Protein AF-T1BB22-F1 (afdb_monomer_lite)

Sequence (146 aa):
MRDAPGDEVRSLDVTSRDTEQAHLVVGVRGPERRSPDRFALSLLNHSLGGGISSRLFQKIREERGLAYSVVSDRVAYADTGALAVSVGTAPERIKEVLRLVLDEIEDLAAKGVTKEELELAKGHLRADTILSLEESGARMSRIGAS

Foldseek 3Di:
DDDDDDPDDDPDDDDDDPDQWDKDKDKDKDAAPPDPCVVVVLLVQCQDFADCNHPLNCPCPVPPNFFPDWGWDKAHHHGIIMIMIMTIGGPVCVVVSVVSSVVSVVCCVVPNADPVSSVVSVVVVVVVVVVLVVDPVSVVVVVVVD

pLDDT: mean 91.36, std 10.84, range [38.34, 98.25]

InterPro domains:
  IPR007863 Peptidase M16, C-terminal [PF05193] (13-122)
  IPR011249 Metalloenzyme, LuxS/M16 peptidase-like [SSF63411] (14-144)
  IPR050361 Mitochondrial Processing Peptidase/Ubiquinol-cytochrome c Reductase Complex [PTHR11851] (18-144)

Structure (mmCIF, N/CA/C/O backbone):
data_AF-T1BB22-F1
#
_entry.id   AF-T1BB22-F1
#
loop_
_atom_site.group_PDB
_atom_site.id
_atom_site.type_symbol
_atom_site.label_atom_id
_atom_site.label_alt_id
_atom_site.label_comp_id
_atom_site.label_asym_id
_atom_site.label_entity_id
_atom_site.label_seq_id
_atom_site.pdbx_PDB_ins_code
_atom_site.Cartn_x
_atom_site.Cartn_y
_atom_site.Cartn_z
_atom_site.occupancy
_atom_site.B_iso_or_equiv
_atom_site.auth_seq_id
_atom_site.auth_comp_id
_atom_site.auth_asym_id
_atom_site.auth_atom_id
_atom_site.pdbx_PDB_model_num
ATOM 1 N N . MET A 1 1 ? -11.335 7.464 -26.792 1.00 39.81 1 MET A N 1
ATOM 2 C CA . MET A 1 1 ? -12.322 7.240 -25.717 1.00 39.81 1 MET A CA 1
ATOM 3 C C . MET A 1 1 ? -11.786 6.081 -24.892 1.00 39.81 1 MET A C 1
ATOM 5 O O . MET A 1 1 ? -11.379 5.103 -25.500 1.00 39.81 1 MET A O 1
ATOM 9 N N . ARG A 1 2 ? -11.593 6.237 -23.577 1.00 38.34 2 ARG A N 1
ATOM 10 C CA . ARG A 1 2 ? -11.151 5.122 -22.723 1.00 38.34 2 ARG A CA 1
ATOM 11 C C . ARG A 1 2 ? -12.390 4.287 -22.421 1.00 38.34 2 ARG A C 1
ATOM 13 O O . ARG A 1 2 ? -13.335 4.838 -21.866 1.00 38.34 2 ARG A O 1
ATOM 20 N N . ASP A 1 3 ? -12.391 3.024 -22.824 1.00 46.31 3 ASP A N 1
ATOM 21 C CA . ASP A 1 3 ? -13.466 2.104 -22.463 1.00 46.31 3 ASP A CA 1
ATOM 22 C C . ASP A 1 3 ? -13.433 1.849 -20.957 1.00 46.31 3 ASP A C 1
ATOM 24 O O . ASP A 1 3 ? -12.359 1.702 -20.361 1.00 46.31 3 ASP A O 1
ATOM 28 N N . ALA A 1 4 ? -14.611 1.845 -20.333 1.00 52.06 4 ALA A N 1
ATOM 29 C CA . ALA A 1 4 ? -14.728 1.450 -18.939 1.00 52.06 4 ALA A CA 1
ATOM 30 C C . ALA A 1 4 ? -14.272 -0.015 -18.812 1.00 52.06 4 ALA A C 1
ATOM 32 O O . ALA A 1 4 ? -14.671 -0.841 -19.640 1.00 52.06 4 ALA A O 1
ATOM 33 N N . PRO A 1 5 ? -13.425 -0.356 -17.826 1.00 58.28 5 PRO A N 1
ATOM 34 C CA . PRO A 1 5 ? -13.041 -1.743 -17.609 1.00 58.28 5 PRO A CA 1
ATOM 35 C C . PRO A 1 5 ? -14.305 -2.569 -17.331 1.00 58.28 5 PRO A C 1
ATOM 37 O O . PRO A 1 5 ? -15.115 -2.189 -16.488 1.00 58.28 5 PRO A O 1
ATOM 40 N N . GLY A 1 6 ? -14.493 -3.662 -18.077 1.00 62.09 6 GLY A N 1
ATOM 41 C CA . GLY A 1 6 ? -15.602 -4.594 -17.858 1.00 62.09 6 GLY A CA 1
ATOM 42 C C . GLY A 1 6 ? -15.483 -5.338 -16.523 1.00 62.09 6 GLY A C 1
ATOM 43 O O . GLY A 1 6 ? -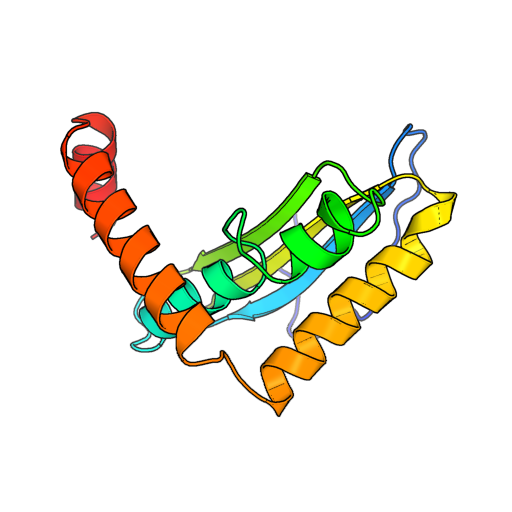14.502 -5.188 -15.793 1.00 62.09 6 GLY A O 1
ATOM 44 N N . ASP A 1 7 ? -16.464 -6.187 -16.212 1.00 62.25 7 ASP A N 1
ATOM 45 C CA . ASP A 1 7 ? -16.469 -6.975 -14.969 1.00 62.25 7 ASP A CA 1
ATOM 46 C C . ASP A 1 7 ? -15.295 -7.959 -14.853 1.00 62.25 7 ASP A C 1
ATOM 48 O O . ASP A 1 7 ? -14.977 -8.417 -13.752 1.00 62.25 7 ASP A O 1
ATOM 52 N N . GLU A 1 8 ? -14.637 -8.257 -15.971 1.00 67.31 8 GLU A N 1
ATOM 53 C CA . GLU A 1 8 ? -13.519 -9.181 -16.065 1.00 67.31 8 GLU A CA 1
ATOM 54 C C . GLU A 1 8 ? -12.230 -8.564 -15.500 1.00 67.31 8 GLU A C 1
ATOM 56 O O . GLU A 1 8 ? -11.702 -7.562 -15.991 1.00 67.31 8 GLU A O 1
ATOM 61 N N . VAL A 1 9 ? -11.700 -9.179 -14.443 1.00 67.94 9 VAL A N 1
ATOM 62 C CA . VAL A 1 9 ? -10.409 -8.797 -13.864 1.00 67.94 9 VAL A CA 1
ATOM 63 C C . VAL A 1 9 ? -9.304 -9.274 -14.804 1.00 67.94 9 VAL A C 1
ATOM 65 O O . VAL A 1 9 ? -9.050 -10.473 -14.915 1.00 67.94 9 VAL A O 1
ATOM 68 N N . ARG A 1 10 ? -8.620 -8.340 -15.476 1.00 68.00 10 ARG A N 1
ATOM 69 C CA . ARG A 1 10 ? -7.399 -8.667 -16.225 1.00 68.00 10 ARG A CA 1
ATOM 70 C C . ARG A 1 10 ? -6.300 -9.056 -15.244 1.00 68.00 10 ARG A C 1
ATOM 72 O O . ARG A 1 10 ? -5.935 -8.261 -14.384 1.00 68.00 10 ARG A O 1
ATOM 79 N N . SER A 1 11 ? -5.767 -10.265 -15.393 1.00 77.50 11 SER A N 1
ATOM 80 C CA . SER A 1 11 ? -4.731 -10.794 -14.502 1.00 77.50 11 SER A CA 1
ATOM 81 C C . SER A 1 11 ? -3.368 -10.121 -14.689 1.00 77.50 11 SER A C 1
ATOM 83 O O . SER A 1 11 ? -2.603 -10.045 -13.731 1.00 77.50 11 SER A O 1
ATOM 85 N N . LEU A 1 12 ? -3.054 -9.633 -15.898 1.00 87.81 12 LEU A N 1
ATOM 86 C CA . LEU A 1 12 ? -1.803 -8.939 -16.208 1.00 87.81 12 LEU A CA 1
ATOM 87 C C . LEU A 1 12 ? -1.911 -8.158 -17.528 1.00 87.81 12 LEU A C 1
ATOM 89 O O . LEU A 1 12 ? -2.370 -8.698 -18.532 1.00 87.81 12 LEU A O 1
ATOM 93 N N . ASP A 1 13 ? -1.426 -6.917 -17.538 1.00 91.31 13 ASP A N 1
ATOM 94 C CA . ASP A 1 13 ? -1.198 -6.114 -18.744 1.00 91.31 13 ASP A CA 1
ATOM 95 C C . ASP A 1 13 ? 0.245 -5.599 -18.720 1.00 91.31 13 ASP A C 1
ATOM 97 O O . ASP A 1 13 ? 0.707 -5.086 -17.699 1.00 91.31 13 ASP A O 1
ATOM 101 N N . VAL A 1 14 ? 0.980 -5.779 -19.820 1.00 91.94 14 VAL A N 1
ATOM 102 C CA . VAL A 1 14 ? 2.380 -5.351 -19.929 1.00 91.94 14 VAL A CA 1
ATOM 103 C C . VAL A 1 14 ? 2.535 -4.495 -21.171 1.00 91.94 14 VAL A C 1
ATOM 105 O O . VAL A 1 14 ? 2.353 -4.961 -22.293 1.00 91.94 14 VAL A O 1
ATOM 108 N N . THR A 1 15 ? 2.936 -3.245 -20.962 1.00 93.44 15 THR A N 1
ATOM 109 C CA . THR A 1 15 ? 3.285 -2.319 -22.038 1.00 93.44 15 THR A CA 1
ATOM 110 C C . THR A 1 15 ? 4.783 -2.045 -21.992 1.00 93.44 15 THR A C 1
ATOM 112 O O . THR A 1 15 ? 5.288 -1.525 -21.001 1.00 93.44 15 THR A O 1
ATOM 115 N N . SER A 1 16 ? 5.493 -2.369 -23.074 1.00 91.69 16 SER A N 1
ATOM 116 C CA . SER A 1 16 ? 6.914 -2.039 -23.214 1.00 91.69 16 SER A CA 1
ATOM 117 C C . SER A 1 16 ? 7.082 -0.602 -23.710 1.00 91.69 16 SER A C 1
ATOM 119 O O . SER A 1 16 ? 6.409 -0.174 -24.650 1.00 91.69 16 SER A O 1
ATOM 121 N N . ARG A 1 17 ? 7.965 0.147 -23.049 1.00 89.75 17 ARG A N 1
ATOM 122 C CA . ARG A 1 17 ? 8.415 1.489 -23.432 1.00 89.75 17 ARG A CA 1
ATOM 123 C C . ARG A 1 17 ? 9.909 1.589 -23.151 1.00 89.75 17 ARG A C 1
ATOM 125 O O . ARG A 1 17 ? 10.408 0.889 -22.275 1.00 89.75 17 ARG A O 1
ATOM 132 N N . ASP A 1 18 ? 10.590 2.451 -23.891 1.00 91.31 18 ASP A N 1
ATOM 133 C CA . ASP A 1 18 ? 12.006 2.742 -23.676 1.00 91.31 18 ASP A CA 1
ATOM 134 C C . ASP A 1 18 ? 12.149 3.713 -22.493 1.00 91.31 18 ASP A C 1
ATOM 136 O O . ASP A 1 18 ? 12.005 4.928 -22.645 1.00 91.31 18 ASP A O 1
ATOM 140 N N . THR A 1 19 ? 12.270 3.161 -21.283 1.00 91.06 19 THR A N 1
ATOM 141 C CA . THR A 1 19 ? 12.341 3.911 -20.021 1.00 91.06 19 THR A CA 1
ATOM 142 C C . THR A 1 19 ? 13.348 3.285 -19.061 1.00 91.06 19 THR A C 1
ATOM 144 O O . THR A 1 19 ? 13.428 2.066 -18.941 1.00 91.06 19 THR A O 1
ATOM 147 N N . GLU A 1 20 ? 14.043 4.127 -18.292 1.00 91.31 20 GLU A N 1
ATOM 148 C CA . GLU A 1 20 ? 15.042 3.715 -17.286 1.00 91.31 20 GLU A CA 1
ATOM 149 C C . GLU A 1 20 ? 14.453 2.915 -16.108 1.00 91.31 20 GLU A C 1
ATOM 151 O O . GLU A 1 20 ? 15.165 2.216 -15.391 1.00 91.31 20 GLU A O 1
ATOM 156 N N . GLN A 1 21 ? 13.142 3.029 -15.873 1.00 93.19 21 GLN A N 1
ATOM 157 C CA . GLN A 1 21 ? 12.437 2.303 -14.819 1.00 93.19 21 GLN A CA 1
ATOM 158 C C . GLN A 1 21 ? 11.283 1.490 -15.394 1.00 93.19 21 GLN A C 1
ATOM 160 O O . GLN A 1 21 ? 10.601 1.913 -16.329 1.00 93.19 21 GLN A O 1
ATOM 165 N N . ALA A 1 22 ? 11.026 0.343 -14.774 1.00 94.94 22 ALA A N 1
ATOM 166 C CA . ALA A 1 22 ? 9.774 -0.376 -14.909 1.00 94.94 22 ALA A CA 1
ATOM 167 C C . ALA A 1 22 ? 8.783 0.118 -13.845 1.00 94.94 22 ALA A C 1
ATOM 169 O O . ALA A 1 22 ? 9.118 0.234 -12.661 1.00 94.94 22 ALA A O 1
ATOM 170 N N . HIS A 1 23 ? 7.550 0.379 -14.277 1.00 95.88 23 HIS A N 1
ATOM 171 C CA . HIS A 1 23 ? 6.450 0.778 -13.406 1.00 95.88 23 HIS A CA 1
ATOM 172 C C . HIS A 1 23 ? 5.492 -0.394 -13.207 1.00 95.88 23 HIS A C 1
ATOM 174 O O . HIS A 1 23 ? 4.927 -0.913 -14.169 1.00 95.88 23 HIS A O 1
ATOM 180 N N . LEU A 1 24 ? 5.307 -0.793 -11.952 1.00 95.56 24 LEU A N 1
ATOM 181 C CA . LEU A 1 24 ? 4.361 -1.822 -11.544 1.00 95.56 24 LEU A CA 1
ATOM 182 C C . LEU A 1 24 ? 3.155 -1.174 -10.871 1.00 95.56 24 LEU A C 1
ATOM 184 O O . LEU A 1 24 ? 3.326 -0.340 -9.983 1.00 95.56 24 LEU A O 1
ATOM 188 N N . VAL A 1 25 ? 1.954 -1.621 -11.240 1.00 96.06 25 VAL A N 1
ATOM 189 C CA . VAL A 1 25 ? 0.719 -1.313 -10.517 1.00 96.06 25 VAL A CA 1
ATOM 190 C C . VAL A 1 25 ? -0.011 -2.615 -10.208 1.00 96.06 25 VAL A C 1
ATOM 192 O O . VAL A 1 25 ? -0.314 -3.383 -11.118 1.00 96.06 25 VAL A O 1
ATOM 195 N N . VAL A 1 26 ? -0.299 -2.855 -8.930 1.00 95.44 26 VAL A N 1
ATOM 196 C CA . VAL A 1 26 ? -1.108 -3.991 -8.461 1.00 95.44 26 VAL A CA 1
ATOM 197 C C . VAL A 1 26 ? -2.318 -3.427 -7.740 1.00 95.44 26 VAL A C 1
ATOM 199 O O . VAL A 1 26 ? -2.162 -2.712 -6.754 1.00 95.44 26 VAL A O 1
ATOM 202 N N . GLY A 1 27 ? -3.516 -3.714 -8.242 1.00 93.12 27 GLY A N 1
ATOM 203 C CA . GLY A 1 27 ? -4.750 -3.137 -7.723 1.00 93.12 27 GLY A CA 1
ATOM 204 C C . GLY A 1 27 ? -5.823 -4.175 -7.437 1.00 93.12 27 GLY A C 1
ATOM 205 O O . GLY A 1 27 ? -5.945 -5.169 -8.148 1.00 93.12 27 GLY A O 1
ATOM 206 N N . VAL A 1 28 ? -6.628 -3.908 -6.414 1.00 90.38 28 VAL A N 1
ATOM 207 C CA . VAL A 1 28 ? -7.819 -4.684 -6.058 1.00 90.38 28 VAL A CA 1
ATOM 208 C C . VAL A 1 28 ? -9.030 -3.763 -5.960 1.00 90.38 28 VAL A C 1
ATOM 210 O O . VAL A 1 28 ? -8.896 -2.562 -5.702 1.00 90.38 28 VAL A O 1
ATOM 213 N N . ARG A 1 29 ? -10.230 -4.320 -6.160 1.00 90.69 29 ARG A N 1
ATOM 214 C CA . ARG A 1 29 ? -11.480 -3.581 -5.941 1.00 90.69 29 ARG A CA 1
ATOM 215 C C . ARG A 1 29 ? -11.594 -3.205 -4.466 1.00 90.69 29 ARG A C 1
ATOM 217 O O . ARG A 1 29 ? -11.328 -4.017 -3.584 1.00 90.69 29 ARG A O 1
ATOM 224 N N . GLY A 1 30 ? -11.987 -1.966 -4.222 1.00 91.19 30 GLY A N 1
ATOM 225 C CA . GLY A 1 30 ? -12.209 -1.406 -2.899 1.00 91.19 30 GLY A CA 1
ATOM 226 C C . GLY A 1 30 ? -13.663 -0.970 -2.706 1.00 91.19 30 GLY A C 1
ATOM 227 O O . GLY A 1 30 ? -14.436 -0.929 -3.664 1.00 91.19 30 GLY A O 1
ATOM 228 N N . PRO A 1 31 ? -14.047 -0.632 -1.468 1.00 92.94 31 PRO A N 1
ATOM 229 C CA . PRO A 1 31 ? -15.366 -0.101 -1.162 1.00 92.94 31 PRO A CA 1
ATOM 230 C C . PRO A 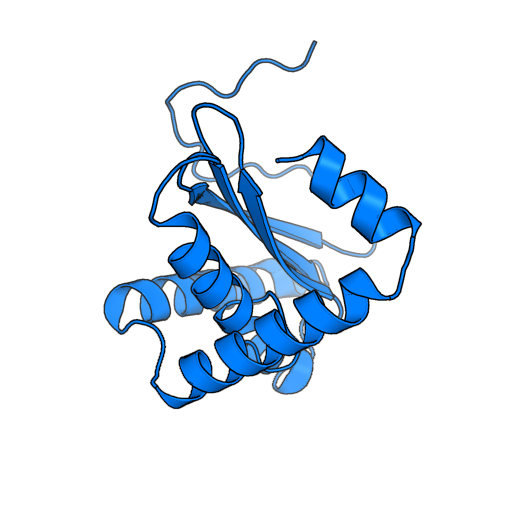1 31 ? -15.631 1.262 -1.819 1.00 92.94 31 PRO A C 1
ATOM 232 O O . PRO A 1 31 ? -14.723 2.070 -2.018 1.00 92.94 31 PRO A O 1
ATOM 235 N N . GLU A 1 32 ? -16.910 1.544 -2.073 1.00 93.06 32 GLU A N 1
ATOM 236 C CA . GLU A 1 32 ? -17.380 2.860 -2.514 1.00 93.06 32 GLU A CA 1
ATOM 237 C C . GLU A 1 32 ? -17.196 3.954 -1.449 1.00 93.06 32 GLU A C 1
ATOM 239 O O . GLU A 1 32 ? -17.048 3.697 -0.250 1.00 93.06 32 GLU A O 1
ATOM 244 N N . ARG A 1 33 ? -17.281 5.216 -1.880 1.00 92.25 33 ARG A N 1
ATOM 245 C CA . ARG A 1 33 ? -17.057 6.415 -1.056 1.00 92.25 33 ARG A CA 1
ATOM 246 C C . ARG A 1 33 ? -17.863 6.465 0.238 1.00 92.25 33 ARG A C 1
ATOM 248 O O . ARG A 1 33 ? -17.349 6.961 1.240 1.00 92.25 33 ARG A O 1
ATOM 255 N N . ARG A 1 34 ? -19.116 6.005 0.227 1.00 93.75 34 ARG A N 1
ATOM 256 C CA . ARG A 1 34 ? -20.009 6.061 1.398 1.00 93.75 34 ARG A CA 1
ATOM 257 C C . ARG A 1 34 ? -19.966 4.807 2.262 1.00 93.75 34 ARG A C 1
ATOM 259 O O . ARG A 1 34 ? -20.583 4.805 3.325 1.00 93.75 34 ARG A O 1
ATOM 266 N N . SER A 1 35 ? -19.205 3.790 1.861 1.00 95.25 35 SER A N 1
ATOM 267 C CA . SER A 1 35 ? -19.090 2.555 2.627 1.00 95.25 35 SER A CA 1
ATOM 268 C C . SER A 1 35 ? -18.642 2.831 4.072 1.00 95.25 35 SER A C 1
ATOM 270 O O . SER A 1 35 ? -17.762 3.680 4.297 1.00 95.25 35 SER A O 1
ATOM 272 N N . PRO A 1 36 ? -19.215 2.132 5.070 1.00 95.94 36 PRO A N 1
ATOM 273 C CA . PRO A 1 36 ? -18.727 2.189 6.447 1.00 95.94 36 PRO A CA 1
ATOM 274 C C . PRO A 1 36 ? -17.263 1.728 6.564 1.00 95.94 36 PRO A C 1
ATOM 276 O O . PRO A 1 36 ? -16.527 2.249 7.404 1.00 95.94 36 PRO A O 1
ATOM 279 N N . ASP A 1 37 ? -16.801 0.861 5.659 1.00 95.06 37 ASP A N 1
ATOM 280 C CA . ASP A 1 37 ? -15.458 0.271 5.689 1.00 95.06 37 ASP A CA 1
ATOM 281 C C . ASP A 1 37 ? -14.358 1.215 5.185 1.00 95.06 37 ASP A C 1
ATOM 283 O O . ASP A 1 37 ? -13.171 0.908 5.293 1.00 95.06 37 ASP A O 1
ATOM 287 N N . ARG A 1 38 ? -14.702 2.405 4.672 1.00 93.75 38 ARG A N 1
ATOM 288 C CA . ARG A 1 38 ? -13.724 3.372 4.133 1.00 93.75 38 ARG A CA 1
ATOM 289 C C . ARG A 1 38 ? -12.636 3.770 5.139 1.00 93.75 38 ARG A C 1
ATOM 291 O O . ARG A 1 38 ? -11.500 4.052 4.753 1.00 93.75 38 ARG A O 1
ATOM 298 N N . PHE A 1 39 ? -12.969 3.798 6.430 1.00 94.62 39 PHE A N 1
ATOM 299 C CA . PHE A 1 39 ? -12.008 4.108 7.490 1.00 94.62 39 PHE A CA 1
ATOM 300 C C . PHE A 1 39 ? -11.096 2.918 7.784 1.00 94.62 39 PHE A C 1
ATOM 302 O O . PHE A 1 39 ? -9.891 3.108 7.940 1.00 94.62 39 PHE A O 1
ATOM 309 N N . ALA A 1 40 ? -11.646 1.700 7.785 1.00 95.69 40 ALA A N 1
ATOM 310 C CA . ALA A 1 40 ? -10.856 0.480 7.902 1.00 95.69 40 ALA A CA 1
ATOM 311 C C . ALA A 1 40 ? -9.873 0.360 6.727 1.00 95.69 40 ALA A C 1
ATOM 313 O O . ALA A 1 40 ? -8.685 0.141 6.947 1.00 95.69 40 ALA A O 1
ATOM 314 N N . LEU A 1 41 ? -10.330 0.639 5.500 1.00 95.75 41 LEU A N 1
ATOM 315 C CA . LEU A 1 41 ? -9.469 0.696 4.319 1.00 95.75 41 LEU A CA 1
ATOM 316 C C . LEU A 1 41 ? -8.388 1.778 4.436 1.00 95.75 41 LEU A C 1
ATOM 318 O O . LEU A 1 41 ? -7.264 1.564 4.002 1.00 95.75 41 LEU A O 1
ATOM 322 N N . SER A 1 42 ? -8.702 2.939 5.018 1.00 95.62 42 SER A N 1
ATOM 323 C CA . SER A 1 42 ? -7.713 4.011 5.214 1.00 95.62 42 SER A CA 1
ATOM 324 C C . SER A 1 42 ? -6.580 3.579 6.146 1.00 95.62 42 SER A C 1
ATOM 326 O O . SER A 1 42 ? -5.417 3.856 5.862 1.00 95.62 42 SER A O 1
ATOM 328 N N . LEU A 1 43 ? -6.918 2.879 7.232 1.00 96.56 43 LEU A N 1
ATOM 329 C CA . LEU A 1 43 ? -5.942 2.327 8.171 1.00 96.56 43 LEU A CA 1
ATOM 330 C C . LEU A 1 43 ? -5.118 1.216 7.514 1.00 96.56 43 LEU A C 1
ATOM 332 O O . LEU A 1 43 ? -3.893 1.251 7.578 1.00 96.56 43 LEU A O 1
ATOM 336 N N . LEU A 1 44 ? -5.784 0.294 6.813 1.00 96.56 44 LEU A N 1
ATOM 337 C CA . LEU A 1 44 ? -5.136 -0.779 6.062 1.00 96.56 44 LEU A CA 1
ATOM 338 C C . LEU A 1 44 ? -4.161 -0.227 5.015 1.00 96.56 44 LEU A C 1
ATOM 340 O O . LEU A 1 44 ? -3.028 -0.693 4.932 1.00 96.56 44 LEU A O 1
ATOM 344 N N . ASN A 1 45 ? -4.568 0.794 4.253 1.00 97.38 45 ASN A N 1
ATOM 345 C CA . ASN A 1 45 ? -3.716 1.442 3.258 1.00 97.38 45 ASN A CA 1
ATOM 346 C C . ASN A 1 45 ? -2.447 2.016 3.894 1.00 97.38 45 ASN A C 1
ATOM 348 O O . ASN A 1 45 ? -1.356 1.811 3.369 1.00 97.38 45 ASN A O 1
ATOM 352 N N . HIS A 1 46 ? -2.574 2.706 5.030 1.00 97.38 46 HIS A N 1
ATOM 353 C CA . HIS A 1 46 ? -1.414 3.261 5.721 1.00 97.38 46 HIS A CA 1
ATOM 354 C C . HIS A 1 46 ? -0.438 2.165 6.169 1.00 97.38 46 HIS A C 1
ATOM 356 O O . HIS A 1 46 ? 0.766 2.314 5.977 1.00 97.38 46 HIS A O 1
ATOM 362 N N . SER A 1 47 ? -0.943 1.053 6.708 1.00 97.75 47 SER A N 1
ATOM 363 C CA . SER A 1 47 ? -0.110 -0.084 7.117 1.00 97.75 47 SER A CA 1
ATOM 364 C C . SER A 1 47 ? 0.545 -0.805 5.929 1.00 97.75 47 SER A C 1
ATOM 366 O O . SER A 1 47 ? 1.682 -1.257 6.052 1.00 97.75 47 SER A O 1
ATOM 368 N N . LEU A 1 48 ? -0.128 -0.885 4.775 1.00 97.81 48 LEU A N 1
ATOM 369 C CA . LEU A 1 48 ? 0.384 -1.553 3.574 1.00 97.81 48 LEU A CA 1
ATOM 370 C C . LEU A 1 48 ? 1.497 -0.751 2.882 1.00 97.81 48 LEU A C 1
ATOM 372 O O . LEU A 1 48 ? 2.616 -1.243 2.757 1.00 97.81 48 LEU A O 1
ATOM 376 N N . GLY A 1 49 ? 1.196 0.472 2.440 1.00 97.12 49 GLY A N 1
ATOM 377 C CA . GLY A 1 49 ? 2.094 1.282 1.606 1.00 97.12 49 GLY A CA 1
ATOM 378 C C . GLY A 1 49 ? 1.874 2.796 1.693 1.00 97.12 49 GLY A C 1
ATOM 379 O O . GLY A 1 49 ? 2.557 3.550 1.005 1.00 97.12 49 GLY A O 1
ATOM 380 N N . GLY A 1 50 ? 0.925 3.263 2.507 1.00 93.69 50 GLY A N 1
ATOM 381 C CA . GLY A 1 50 ? 0.537 4.674 2.609 1.00 93.69 50 GLY A CA 1
ATOM 382 C C . GLY A 1 50 ? 1.370 5.506 3.590 1.00 93.69 50 GLY A C 1
ATOM 383 O O . GLY A 1 50 ? 0.982 6.623 3.916 1.00 93.69 50 GLY A O 1
ATOM 384 N N . GLY A 1 51 ? 2.475 4.971 4.113 1.00 90.06 51 GLY A N 1
ATOM 385 C CA . GLY A 1 51 ? 3.331 5.658 5.080 1.00 90.06 51 GLY A CA 1
ATOM 386 C C . GLY A 1 51 ? 4.756 5.112 5.103 1.00 90.06 51 GLY A C 1
ATOM 387 O O . GLY A 1 51 ? 5.023 4.009 4.635 1.00 90.06 51 GLY A O 1
ATOM 388 N N . ILE A 1 52 ? 5.691 5.864 5.679 1.00 92.75 52 ILE A N 1
ATOM 389 C CA . ILE A 1 52 ? 7.105 5.451 5.763 1.00 92.75 52 ILE A CA 1
ATOM 390 C C . ILE A 1 52 ? 7.326 4.239 6.683 1.00 92.75 52 ILE A C 1
ATOM 392 O O . ILE A 1 52 ? 8.252 3.463 6.483 1.00 92.75 52 ILE A O 1
ATOM 396 N N . SER A 1 53 ? 6.452 4.040 7.670 1.00 93.69 53 SER A N 1
ATOM 397 C CA . SER A 1 53 ? 6.453 2.869 8.556 1.00 93.69 53 SER A CA 1
ATOM 398 C C . SER A 1 53 ? 5.662 1.686 7.988 1.00 93.69 53 SER A C 1
ATOM 400 O O . SER A 1 53 ? 5.449 0.706 8.694 1.00 93.69 53 SER A O 1
ATOM 402 N N . SER A 1 54 ? 5.165 1.789 6.753 1.00 97.38 54 SER A N 1
ATOM 403 C CA . SER A 1 54 ? 4.357 0.742 6.125 1.00 97.38 54 SER A CA 1
ATOM 404 C C . SER A 1 54 ? 5.194 -0.468 5.715 1.00 97.38 54 SER A C 1
ATOM 406 O O . SER A 1 54 ? 6.396 -0.351 5.455 1.00 97.38 54 SER A O 1
ATOM 408 N N . ARG A 1 55 ? 4.548 -1.633 5.604 1.00 97.75 55 ARG A N 1
ATOM 409 C CA . ARG A 1 55 ? 5.207 -2.903 5.263 1.00 97.75 55 ARG A CA 1
ATOM 410 C C . ARG A 1 55 ? 5.982 -2.823 3.953 1.00 97.75 55 ARG A C 1
ATOM 412 O O . ARG A 1 55 ? 7.146 -3.213 3.912 1.00 97.75 55 ARG A O 1
ATOM 419 N N . LEU A 1 56 ? 5.365 -2.292 2.896 1.00 98.25 56 LEU A N 1
ATOM 420 C CA . LEU A 1 56 ? 5.997 -2.202 1.580 1.00 98.25 56 LEU A CA 1
ATOM 421 C C . LEU A 1 56 ? 7.161 -1.212 1.573 1.00 98.25 56 LEU A C 1
ATOM 423 O O . LEU A 1 56 ? 8.198 -1.504 0.980 1.00 98.25 56 LEU A O 1
ATOM 427 N N . PHE A 1 57 ? 7.024 -0.072 2.256 1.00 97.81 57 PHE A N 1
ATOM 428 C CA . PHE A 1 57 ? 8.123 0.883 2.376 1.00 97.81 57 PHE A CA 1
ATOM 429 C C . PHE A 1 57 ? 9.322 0.242 3.080 1.00 97.81 57 PHE A C 1
ATOM 431 O O . PHE A 1 57 ? 10.433 0.279 2.555 1.00 97.81 57 PHE A O 1
ATOM 438 N N . GLN A 1 58 ? 9.098 -0.408 4.223 1.00 97.50 58 GLN A N 1
ATOM 439 C CA . GLN A 1 58 ? 10.164 -1.071 4.971 1.00 97.50 58 GLN A CA 1
ATOM 440 C C . GLN A 1 58 ? 10.804 -2.200 4.148 1.00 97.50 58 GLN A C 1
ATOM 442 O O . GLN A 1 58 ? 12.006 -2.189 3.906 1.00 97.50 58 GLN A O 1
ATOM 447 N N . LYS A 1 59 ? 10.010 -3.127 3.606 1.00 97.50 59 LYS A N 1
ATOM 448 C CA . LYS A 1 59 ? 10.539 -4.319 2.926 1.00 97.50 59 LYS A CA 1
ATOM 449 C C . LYS A 1 59 ? 11.194 -4.041 1.577 1.00 97.50 59 LYS A C 1
ATOM 451 O O . LYS A 1 59 ? 12.182 -4.695 1.239 1.00 97.50 59 LYS A O 1
ATOM 456 N N . ILE A 1 60 ? 10.638 -3.140 0.769 1.00 97.62 60 ILE A N 1
ATOM 457 C CA . ILE A 1 60 ? 11.115 -2.913 -0.605 1.00 97.62 60 ILE A CA 1
ATOM 458 C C . ILE A 1 60 ? 12.143 -1.784 -0.641 1.00 97.62 60 ILE A C 1
ATOM 460 O O . ILE A 1 60 ? 13.174 -1.927 -1.303 1.00 97.62 60 ILE A O 1
ATOM 464 N N . ARG A 1 61 ? 11.878 -0.673 0.055 1.00 96.88 61 ARG A N 1
ATOM 465 C CA . ARG A 1 61 ? 12.747 0.506 0.025 1.00 96.88 61 ARG A CA 1
ATOM 466 C C . ARG A 1 61 ? 13.815 0.464 1.114 1.00 96.88 61 ARG A C 1
ATOM 468 O O . ARG A 1 61 ? 14.985 0.572 0.770 1.00 96.88 61 ARG A O 1
ATOM 475 N N . GLU A 1 62 ? 13.435 0.305 2.379 1.00 96.75 62 GLU A N 1
ATOM 476 C CA . GLU A 1 62 ? 14.369 0.445 3.510 1.00 96.75 62 GLU A CA 1
ATOM 477 C C . GLU A 1 62 ? 15.332 -0.750 3.629 1.00 96.75 62 GLU A C 1
ATOM 479 O O . GLU A 1 62 ? 16.546 -0.581 3.637 1.00 96.75 62 GLU A O 1
ATOM 484 N N . GLU A 1 63 ? 14.804 -1.974 3.658 1.00 97.19 63 GLU A N 1
ATOM 485 C CA . GLU A 1 63 ? 15.586 -3.195 3.890 1.00 97.19 63 GLU A CA 1
ATOM 486 C C . GLU A 1 63 ? 16.385 -3.648 2.662 1.00 97.19 63 GLU A C 1
ATOM 488 O O . GLU A 1 63 ? 17.475 -4.204 2.797 1.00 97.19 63 GLU A O 1
ATOM 493 N N . ARG A 1 64 ? 15.821 -3.477 1.458 1.00 97.00 64 ARG A N 1
ATOM 494 C CA . ARG A 1 64 ? 16.358 -4.081 0.223 1.00 97.00 64 ARG A CA 1
ATOM 495 C C . ARG A 1 64 ? 16.813 -3.076 -0.832 1.00 97.00 64 ARG A C 1
ATOM 497 O O . ARG A 1 64 ? 17.496 -3.476 -1.771 1.00 97.00 64 ARG A O 1
ATOM 504 N N . GLY A 1 65 ? 16.423 -1.804 -0.728 1.00 96.44 65 GLY A N 1
ATOM 505 C CA . GLY A 1 65 ? 16.785 -0.778 -1.711 1.00 96.44 65 GLY A CA 1
ATOM 506 C C . GLY A 1 65 ? 16.333 -1.081 -3.148 1.00 96.44 65 GLY A C 1
ATOM 507 O O . GLY A 1 65 ? 16.965 -0.621 -4.095 1.00 96.44 65 GLY A O 1
ATOM 508 N N . LEU A 1 66 ? 15.266 -1.868 -3.335 1.00 96.00 66 LEU A N 1
ATOM 509 C CA . LEU A 1 66 ? 14.818 -2.327 -4.659 1.00 96.00 66 LEU A CA 1
ATOM 510 C C . LEU A 1 66 ? 14.029 -1.262 -5.425 1.00 96.00 66 LEU A C 1
ATOM 512 O O . LEU A 1 66 ? 13.980 -1.286 -6.655 1.00 96.00 66 LEU A O 1
ATOM 516 N N . ALA A 1 67 ? 13.386 -0.341 -4.716 1.00 95.19 67 ALA A N 1
ATOM 517 C CA . ALA A 1 67 ? 12.643 0.760 -5.310 1.00 95.19 67 ALA A CA 1
ATOM 518 C C . ALA A 1 67 ? 12.746 1.997 -4.422 1.00 95.19 67 ALA A C 1
ATOM 520 O O . ALA A 1 67 ? 12.586 1.914 -3.206 1.00 95.19 67 ALA A O 1
ATOM 521 N N . TYR A 1 68 ? 12.958 3.158 -5.039 1.00 88.69 68 TYR A N 1
ATOM 522 C CA . TYR A 1 68 ? 12.877 4.431 -4.324 1.00 88.69 68 TYR A CA 1
ATOM 523 C C . TYR A 1 68 ? 11.421 4.842 -4.070 1.00 88.69 68 TYR A C 1
ATOM 525 O O . TYR A 1 68 ? 11.084 5.361 -3.007 1.00 88.69 68 TYR A O 1
ATOM 533 N N . SER A 1 69 ? 10.552 4.597 -5.054 1.00 90.31 69 SER A N 1
ATOM 534 C CA . SER A 1 69 ? 9.127 4.904 -4.981 1.00 90.31 69 SER A CA 1
ATOM 535 C C . SER A 1 69 ? 8.334 3.608 -4.891 1.00 90.31 69 SER A C 1
ATOM 537 O O . SER A 1 69 ? 8.269 2.846 -5.854 1.00 90.31 69 SER A O 1
ATOM 539 N N . VAL A 1 70 ? 7.754 3.371 -3.717 1.00 97.06 70 VAL A N 1
ATOM 540 C CA . VAL A 1 70 ? 6.761 2.333 -3.443 1.00 97.06 70 VAL A CA 1
ATOM 541 C C . VAL A 1 70 ? 5.696 2.958 -2.556 1.00 97.06 70 VAL A C 1
ATOM 543 O O . VAL A 1 70 ? 6.003 3.460 -1.475 1.00 97.06 70 VAL A O 1
ATOM 546 N N . VAL A 1 71 ? 4.461 2.982 -3.041 1.00 97.44 71 VAL A N 1
ATOM 547 C CA . VAL A 1 71 ? 3.322 3.573 -2.332 1.00 97.44 71 VAL A CA 1
ATOM 548 C C . VAL A 1 71 ? 2.071 2.749 -2.575 1.00 97.44 71 VAL A C 1
ATOM 550 O O . VAL A 1 71 ? 1.950 2.091 -3.609 1.00 97.44 71 VAL A O 1
ATOM 553 N N . SER A 1 72 ? 1.121 2.816 -1.649 1.00 97.94 72 SER A N 1
ATOM 554 C CA . SER A 1 72 ? -0.250 2.384 -1.899 1.00 97.94 72 SER A CA 1
ATOM 555 C C . SER A 1 72 ? -1.221 3.529 -1.674 1.00 97.94 72 SER A C 1
ATOM 557 O O . SER A 1 72 ? -1.041 4.343 -0.764 1.00 97.94 72 SER A O 1
ATOM 559 N N . ASP A 1 73 ? -2.263 3.575 -2.495 1.00 96.69 73 ASP A N 1
ATOM 560 C CA . ASP A 1 73 ? -3.337 4.541 -2.326 1.00 96.69 73 ASP A CA 1
ATOM 561 C C . ASP A 1 73 ? -4.702 3.937 -2.652 1.00 96.69 73 ASP A C 1
ATOM 563 O O . ASP A 1 73 ? -4.831 2.923 -3.346 1.00 96.69 73 ASP A O 1
ATOM 567 N N . ARG A 1 74 ? -5.737 4.582 -2.122 1.00 94.81 74 ARG A N 1
ATOM 568 C CA . ARG A 1 74 ? -7.136 4.222 -2.291 1.00 94.81 74 ARG A CA 1
ATOM 569 C C . ARG A 1 74 ? -7.848 5.252 -3.154 1.00 94.81 74 ARG A C 1
ATOM 571 O O . ARG A 1 74 ? -7.756 6.455 -2.932 1.00 94.81 74 ARG A O 1
ATOM 578 N N . VAL A 1 75 ? -8.672 4.773 -4.069 1.00 93.50 75 VAL A N 1
ATOM 579 C CA . VAL A 1 75 ? -9.592 5.607 -4.840 1.00 93.50 75 VAL A CA 1
ATOM 580 C C . VAL A 1 75 ? -11.015 5.225 -4.469 1.00 93.50 75 VAL A C 1
ATOM 582 O O . VAL A 1 75 ? -11.339 4.044 -4.382 1.00 93.50 75 VAL A O 1
ATOM 585 N N . ALA A 1 76 ? -11.865 6.222 -4.233 1.00 92.38 76 ALA A N 1
ATOM 586 C CA . ALA A 1 76 ? -13.254 6.013 -3.845 1.00 92.38 76 ALA A CA 1
ATOM 587 C C . ALA A 1 76 ? -14.206 6.764 -4.787 1.00 92.38 76 ALA A C 1
ATOM 589 O O . ALA A 1 76 ? -14.301 8.000 -4.767 1.00 92.38 76 ALA A O 1
ATOM 590 N N . TYR A 1 77 ? -14.929 6.002 -5.597 1.00 92.44 77 TYR A N 1
ATOM 591 C CA . TYR A 1 77 ? -15.996 6.472 -6.475 1.00 92.44 77 TYR A CA 1
ATOM 592 C C . TYR A 1 77 ? -17.359 6.356 -5.781 1.00 92.44 77 TYR A C 1
ATOM 594 O O . TYR A 1 77 ? -17.456 5.930 -4.629 1.00 92.44 77 TYR A O 1
ATOM 602 N N . ALA A 1 78 ? -18.416 6.833 -6.439 1.00 90.44 78 ALA A N 1
ATOM 603 C CA . ALA A 1 78 ? -19.759 6.864 -5.857 1.00 90.44 78 ALA A CA 1
ATOM 604 C C . ALA A 1 78 ? -20.393 5.470 -5.707 1.00 90.44 78 ALA A C 1
ATOM 606 O O . ALA A 1 78 ? -21.267 5.317 -4.862 1.00 90.44 78 ALA A O 1
ATOM 607 N N . ASP A 1 79 ? -19.940 4.519 -6.520 1.00 88.69 79 ASP A N 1
ATOM 608 C CA . ASP A 1 79 ? -20.474 3.171 -6.743 1.00 88.69 79 ASP A CA 1
ATOM 609 C C . ASP A 1 79 ? -19.411 2.064 -6.594 1.00 88.69 79 ASP A C 1
ATOM 611 O O . ASP A 1 79 ? -19.729 0.879 -6.536 1.00 88.69 79 ASP A O 1
ATOM 615 N N . THR A 1 80 ? -18.127 2.428 -6.545 1.00 91.25 80 THR A N 1
ATOM 616 C CA . THR A 1 80 ? -17.013 1.485 -6.405 1.00 91.25 80 THR A CA 1
ATOM 617 C C . THR A 1 80 ? -15.770 2.161 -5.825 1.00 91.25 80 THR A C 1
ATOM 619 O O . THR A 1 80 ? -15.766 3.355 -5.522 1.00 91.25 80 THR A O 1
ATOM 622 N N . GLY A 1 81 ? -14.685 1.415 -5.675 1.00 92.81 81 GLY A N 1
ATOM 623 C CA . GLY A 1 81 ? -13.388 1.932 -5.278 1.00 92.81 81 GLY A CA 1
ATOM 624 C C . GLY A 1 81 ? -12.259 1.001 -5.693 1.00 92.81 81 GLY A C 1
ATOM 625 O O . GLY A 1 81 ? -12.474 -0.068 -6.266 1.00 92.81 81 GLY A O 1
ATOM 626 N N . ALA A 1 82 ? -11.036 1.404 -5.384 1.00 94.06 82 ALA A N 1
ATOM 627 C CA . ALA A 1 82 ? -9.843 0.605 -5.604 1.00 94.06 82 ALA A CA 1
ATOM 628 C C . ALA A 1 82 ? -8.815 0.859 -4.502 1.00 94.06 82 ALA A C 1
ATOM 630 O O . ALA A 1 82 ? -8.758 1.950 -3.937 1.00 94.06 82 ALA A O 1
ATOM 631 N N . LEU A 1 83 ? -7.984 -0.142 -4.237 1.00 95.50 83 LEU A N 1
ATOM 632 C CA . LEU A 1 83 ? -6.711 -0.007 -3.536 1.00 95.50 83 LEU A CA 1
ATOM 633 C C . LEU A 1 83 ? -5.628 -0.427 -4.522 1.00 95.50 83 LEU A C 1
ATOM 635 O O . LEU A 1 83 ? -5.737 -1.506 -5.101 1.00 95.50 83 LEU A O 1
ATOM 639 N N . ALA A 1 84 ? -4.611 0.404 -4.728 1.00 96.56 84 ALA A N 1
ATOM 640 C CA . ALA A 1 84 ? -3.541 0.110 -5.669 1.00 96.56 84 ALA A CA 1
ATOM 641 C C . ALA A 1 84 ? -2.168 0.405 -5.072 1.00 96.56 84 ALA A C 1
ATOM 643 O O . ALA A 1 84 ? -1.939 1.474 -4.513 1.00 96.56 84 ALA A O 1
ATOM 644 N N . VAL A 1 85 ? -1.249 -0.541 -5.240 1.00 98.12 85 VAL A N 1
ATOM 645 C CA . VAL A 1 85 ? 0.183 -0.380 -4.995 1.00 98.12 85 VAL A CA 1
ATOM 646 C C . VAL A 1 85 ? 0.837 0.061 -6.295 1.00 98.12 85 VAL A C 1
ATOM 648 O O . VAL A 1 85 ? 0.607 -0.553 -7.334 1.00 98.12 85 VAL A O 1
ATOM 651 N N . SER A 1 86 ? 1.660 1.103 -6.236 1.00 97.56 86 SER A N 1
ATOM 652 C CA . SER A 1 86 ? 2.467 1.588 -7.356 1.00 97.56 86 SER A CA 1
ATOM 653 C C . SER A 1 86 ? 3.945 1.571 -6.983 1.00 97.56 86 SER A C 1
ATOM 655 O O . SER A 1 86 ? 4.324 2.071 -5.922 1.00 97.56 86 SER A O 1
ATOM 657 N N . VAL A 1 87 ? 4.779 1.003 -7.856 1.00 97.94 87 VAL A N 1
ATOM 658 C CA . VAL A 1 87 ? 6.227 0.881 -7.637 1.00 97.94 87 VAL A CA 1
ATOM 659 C C . VAL A 1 87 ? 7.004 1.276 -8.888 1.00 97.94 87 VAL A C 1
ATOM 661 O O . VAL A 1 87 ? 6.664 0.847 -9.989 1.00 97.94 87 VAL A O 1
ATOM 664 N N . GLY A 1 88 ? 8.064 2.066 -8.714 1.00 96.81 88 GLY A N 1
ATOM 665 C CA . GLY A 1 88 ? 9.075 2.330 -9.742 1.00 96.81 88 GLY A CA 1
ATOM 666 C C . GLY A 1 88 ? 10.395 1.653 -9.381 1.00 96.81 88 GLY A C 1
ATOM 667 O O . GLY A 1 88 ? 11.000 1.985 -8.360 1.00 96.81 88 GLY A O 1
ATOM 668 N N . THR A 1 89 ? 10.843 0.703 -10.202 1.00 97.12 89 THR A N 1
ATOM 669 C CA . THR A 1 89 ? 12.051 -0.106 -9.953 1.00 97.12 89 THR A CA 1
ATOM 670 C C . THR A 1 89 ? 12.859 -0.321 -11.235 1.00 97.12 89 THR A C 1
ATOM 672 O O . THR A 1 89 ? 12.390 -0.015 -12.330 1.00 97.12 89 THR A O 1
ATOM 675 N N . ALA A 1 90 ? 14.083 -0.835 -11.107 1.00 95.50 90 ALA A N 1
ATOM 676 C CA . ALA A 1 90 ? 14.890 -1.234 -12.255 1.00 95.50 90 ALA A CA 1
ATOM 677 C C . ALA A 1 90 ? 14.211 -2.404 -13.004 1.00 95.50 90 ALA A C 1
ATOM 679 O O . ALA A 1 90 ?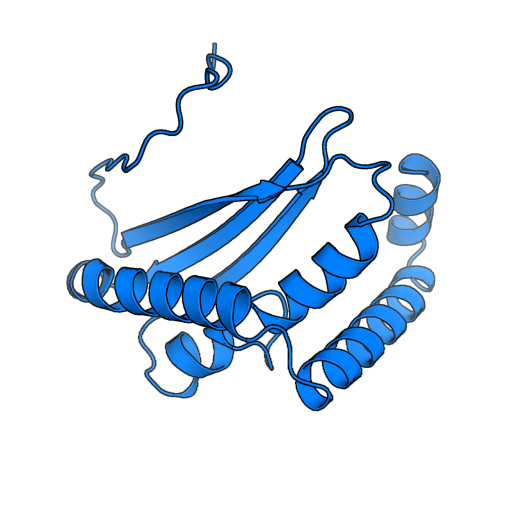 13.683 -3.312 -12.345 1.00 95.50 90 ALA A O 1
ATOM 680 N N . PRO A 1 91 ? 14.214 -2.427 -14.350 1.00 93.81 91 PRO A N 1
ATOM 681 C CA . PRO A 1 91 ? 13.550 -3.473 -15.132 1.00 93.81 91 PRO A CA 1
ATOM 682 C C . PRO A 1 91 ? 13.934 -4.903 -14.730 1.00 93.81 91 PRO A C 1
ATOM 684 O O . PRO A 1 91 ? 13.081 -5.790 -14.678 1.00 93.81 91 PRO A O 1
ATOM 687 N N . GLU A 1 92 ? 15.190 -5.132 -14.351 1.00 94.56 92 GLU A N 1
ATOM 688 C CA . GLU A 1 92 ? 15.715 -6.447 -13.968 1.00 94.56 92 GLU A CA 1
ATOM 689 C C . GLU A 1 92 ? 15.149 -6.935 -12.625 1.00 94.56 92 GLU A C 1
ATOM 691 O O . GLU A 1 92 ? 15.151 -8.134 -12.342 1.00 94.56 92 GLU A O 1
ATOM 696 N N . ARG A 1 93 ? 14.643 -6.016 -11.791 1.00 95.75 93 ARG A N 1
ATOM 697 C CA . ARG A 1 93 ? 14.115 -6.281 -10.442 1.00 95.75 93 ARG A CA 1
ATOM 698 C C . ARG A 1 93 ? 12.598 -6.425 -10.396 1.00 95.75 93 ARG A C 1
ATOM 700 O O . ARG A 1 93 ? 12.060 -6.830 -9.367 1.00 95.75 93 ARG A O 1
ATOM 707 N N . ILE A 1 94 ? 11.895 -6.161 -11.499 1.00 94.81 94 ILE A N 1
ATOM 708 C CA . ILE A 1 94 ? 10.427 -6.085 -11.523 1.00 94.81 94 ILE A CA 1
ATOM 709 C C . ILE A 1 94 ? 9.738 -7.354 -11.004 1.00 94.81 94 ILE A C 1
ATOM 711 O O . ILE A 1 94 ? 8.754 -7.272 -10.275 1.00 94.81 94 ILE A O 1
ATOM 715 N N . LYS A 1 95 ? 10.277 -8.537 -11.325 1.00 95.31 95 LYS A N 1
ATOM 716 C CA . LYS A 1 95 ? 9.717 -9.826 -10.887 1.00 95.31 95 LYS A CA 1
ATOM 717 C C . LYS A 1 95 ? 9.880 -10.043 -9.384 1.00 95.31 95 LYS A C 1
ATOM 719 O O . LYS A 1 95 ? 8.974 -10.558 -8.738 1.00 95.31 95 LYS A O 1
ATOM 724 N N . GLU A 1 96 ? 11.029 -9.649 -8.839 1.00 97.44 96 GLU A N 1
ATOM 725 C CA . GLU A 1 96 ? 11.313 -9.729 -7.404 1.00 97.44 96 GLU A CA 1
ATOM 726 C C . GLU A 1 96 ? 10.383 -8.793 -6.625 1.00 97.44 96 GLU A C 1
ATOM 728 O O . GLU A 1 96 ? 9.745 -9.218 -5.665 1.00 97.44 96 GLU A O 1
ATOM 733 N N . VAL A 1 97 ? 10.250 -7.549 -7.095 1.00 97.88 97 VAL A N 1
ATOM 734 C CA . VAL A 1 97 ? 9.362 -6.540 -6.508 1.00 97.88 97 VAL A CA 1
ATOM 735 C C . VAL A 1 97 ? 7.899 -6.972 -6.579 1.00 97.88 97 VAL A C 1
ATOM 737 O O . VAL A 1 97 ? 7.204 -6.884 -5.573 1.00 97.88 97 VAL A O 1
ATOM 740 N N . LEU A 1 98 ? 7.436 -7.483 -7.725 1.00 96.88 98 LEU A N 1
ATOM 741 C CA . LEU A 1 98 ? 6.071 -7.993 -7.870 1.00 96.88 98 LEU A CA 1
ATOM 742 C C . LEU A 1 98 ? 5.770 -9.084 -6.843 1.00 96.88 98 LEU A C 1
ATOM 744 O O . LEU A 1 98 ? 4.738 -9.023 -6.182 1.00 96.88 98 LEU A O 1
ATOM 748 N N . ARG A 1 99 ? 6.681 -10.049 -6.674 1.00 97.50 99 ARG A N 1
ATOM 749 C CA . ARG A 1 99 ? 6.508 -11.109 -5.678 1.00 97.50 99 ARG A CA 1
ATOM 750 C C . ARG A 1 99 ? 6.399 -10.536 -4.266 1.00 97.50 99 ARG A C 1
ATOM 752 O O . ARG A 1 99 ? 5.464 -10.881 -3.568 1.00 97.50 99 ARG A O 1
ATOM 759 N N . LEU A 1 100 ? 7.288 -9.619 -3.879 1.00 97.94 100 LEU A N 1
ATOM 760 C CA . LEU A 1 100 ? 7.233 -8.991 -2.551 1.00 97.94 100 LEU A CA 1
ATOM 761 C C . LEU A 1 100 ? 5.921 -8.232 -2.318 1.00 97.94 100 LEU A C 1
ATOM 763 O O . LEU A 1 100 ? 5.368 -8.287 -1.226 1.00 97.94 100 LEU A O 1
ATOM 767 N N . VAL A 1 101 ? 5.414 -7.532 -3.337 1.00 97.75 101 VAL A N 1
ATOM 768 C CA . VAL A 1 101 ? 4.125 -6.834 -3.245 1.00 97.75 101 VAL A CA 1
ATOM 769 C C . VAL A 1 101 ? 2.984 -7.826 -3.021 1.00 97.75 101 VAL A C 1
ATOM 771 O O . VAL A 1 101 ? 2.151 -7.597 -2.148 1.00 97.75 101 VAL A O 1
ATOM 774 N N . LEU A 1 102 ? 2.945 -8.918 -3.789 1.00 96.62 102 LEU A N 1
ATOM 775 C CA . LEU A 1 102 ? 1.914 -9.947 -3.648 1.00 96.62 102 LEU A CA 1
ATOM 776 C C . LEU A 1 102 ? 2.004 -10.657 -2.293 1.00 96.62 102 LEU A C 1
ATOM 778 O O . LEU A 1 102 ? 0.986 -10.759 -1.616 1.00 96.62 102 LEU A O 1
ATOM 782 N N . ASP A 1 103 ? 3.208 -11.039 -1.861 1.00 97.31 103 ASP A N 1
ATOM 783 C CA . ASP A 1 103 ? 3.448 -11.692 -0.570 1.00 97.31 103 ASP A CA 1
ATOM 784 C C . ASP A 1 103 ? 2.932 -10.828 0.598 1.00 97.31 103 ASP A C 1
ATOM 786 O O . ASP A 1 103 ? 2.274 -11.340 1.504 1.00 97.31 103 ASP A O 1
ATOM 790 N N . GLU A 1 104 ? 3.165 -9.507 0.577 1.00 96.75 104 GLU A N 1
ATOM 791 C CA . GLU A 1 104 ? 2.643 -8.609 1.618 1.00 96.75 104 GLU A CA 1
ATOM 792 C C . GLU A 1 104 ? 1.128 -8.456 1.583 1.00 96.75 104 GLU A C 1
ATOM 794 O O . GLU A 1 104 ? 0.503 -8.377 2.641 1.00 96.75 104 GLU A O 1
ATOM 799 N N . ILE A 1 105 ? 0.529 -8.391 0.393 1.00 95.44 105 ILE A N 1
ATOM 800 C CA . ILE A 1 105 ? -0.928 -8.310 0.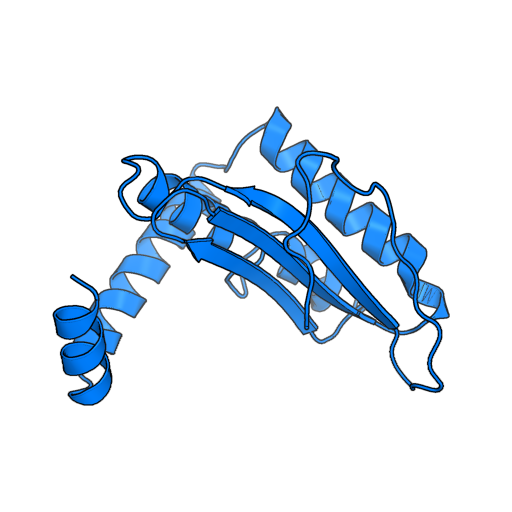253 1.00 95.44 105 ILE A CA 1
ATOM 801 C C . ILE A 1 105 ? -1.573 -9.599 0.776 1.00 95.44 105 ILE A C 1
ATOM 803 O O . ILE A 1 105 ? -2.551 -9.531 1.521 1.00 95.44 105 ILE A O 1
ATOM 807 N N . GLU A 1 106 ? -1.021 -10.761 0.426 1.00 95.38 106 GLU A N 1
ATOM 808 C CA . GLU A 1 106 ? -1.502 -12.065 0.884 1.00 95.38 106 GLU A CA 1
ATOM 809 C C . GLU A 1 106 ? -1.321 -12.245 2.396 1.00 95.38 106 GLU A C 1
ATOM 811 O O . GLU A 1 106 ? -2.255 -12.669 3.079 1.00 95.38 106 GLU A O 1
ATOM 816 N N . ASP A 1 107 ? -0.165 -11.867 2.950 1.00 96.25 107 ASP A N 1
ATOM 817 C CA . ASP A 1 107 ? 0.084 -11.921 4.393 1.00 96.25 107 ASP A CA 1
ATOM 818 C C . ASP A 1 107 ? -0.884 -11.017 5.164 1.00 96.25 107 ASP A C 1
ATOM 820 O O . ASP A 1 107 ? -1.475 -11.438 6.161 1.00 96.25 107 ASP A O 1
ATOM 824 N N . LEU A 1 108 ? -1.109 -9.796 4.668 1.00 94.88 108 LEU A N 1
ATOM 825 C CA . LEU A 1 108 ? -2.046 -8.850 5.263 1.00 94.88 108 LEU A CA 1
ATOM 826 C C . LEU A 1 108 ? -3.489 -9.361 5.190 1.00 94.88 108 LEU A C 1
ATOM 828 O O . LEU A 1 108 ? -4.244 -9.193 6.146 1.00 94.88 108 LEU A O 1
ATOM 832 N N . ALA A 1 109 ? -3.874 -10.011 4.091 1.00 92.94 109 ALA A N 1
ATOM 833 C CA . ALA A 1 109 ? -5.190 -10.624 3.947 1.00 92.94 109 ALA A CA 1
ATOM 834 C C . ALA A 1 109 ? -5.380 -11.822 4.895 1.00 92.94 109 ALA A C 1
ATOM 836 O O . ALA A 1 109 ? -6.461 -11.995 5.456 1.00 92.94 109 ALA A O 1
ATOM 837 N N . ALA A 1 110 ? -4.338 -12.632 5.097 1.00 96.62 110 ALA A N 1
ATOM 838 C CA . ALA A 1 110 ? -4.399 -13.831 5.926 1.00 96.62 110 ALA A CA 1
ATOM 839 C C . ALA A 1 110 ? -4.305 -13.537 7.432 1.00 96.62 110 ALA A C 1
ATOM 841 O O . ALA A 1 110 ? -4.981 -14.183 8.233 1.00 96.62 110 ALA A O 1
ATOM 842 N N . LYS A 1 111 ? -3.448 -12.591 7.831 1.00 96.38 111 LYS A N 1
ATOM 843 C CA . LYS A 1 111 ? -3.105 -12.325 9.241 1.00 96.38 111 LYS A CA 1
ATOM 844 C C . LYS A 1 111 ? -3.648 -11.000 9.764 1.00 96.38 111 LYS A C 1
ATOM 846 O O . LYS A 1 111 ? -3.691 -10.800 10.976 1.00 96.38 111 LYS A O 1
ATOM 851 N N . GLY A 1 112 ? -4.071 -10.109 8.874 1.00 94.81 112 GLY A N 1
ATOM 852 C CA . GLY A 1 112 ? -4.510 -8.768 9.227 1.00 94.81 112 GLY A CA 1
ATOM 853 C C . GLY A 1 112 ? -3.364 -7.828 9.612 1.00 94.81 112 GLY A C 1
ATOM 854 O O . GLY A 1 112 ? -2.173 -8.137 9.502 1.00 94.81 112 GLY A O 1
ATOM 855 N N . VAL A 1 113 ? -3.768 -6.643 10.064 1.00 96.31 113 VAL A N 1
ATOM 856 C CA . VAL A 1 113 ? -2.890 -5.594 10.597 1.00 96.31 113 VAL A CA 1
ATOM 857 C C . VAL A 1 113 ? -2.605 -5.893 12.069 1.00 96.31 113 VAL A C 1
ATOM 859 O O . VAL A 1 113 ? -3.530 -6.205 12.825 1.00 96.31 113 VAL A O 1
ATOM 862 N N . THR A 1 114 ? -1.348 -5.783 12.499 1.00 97.50 114 THR A N 1
ATOM 863 C CA . THR A 1 114 ? -1.001 -5.966 13.916 1.00 97.50 114 THR A CA 1
ATOM 864 C C . THR A 1 114 ? -1.524 -4.808 14.767 1.00 97.50 114 THR A C 1
ATOM 866 O O . THR A 1 114 ? -1.908 -3.747 14.270 1.00 97.50 114 THR A O 1
ATOM 869 N N . LYS A 1 115 ? -1.534 -4.978 16.091 1.00 97.69 115 LYS A N 1
ATOM 870 C CA . LYS A 1 115 ? -1.968 -3.908 16.995 1.00 97.69 115 LYS A CA 1
ATOM 871 C C . LYS A 1 115 ? -1.054 -2.685 16.888 1.00 97.69 115 LYS A C 1
ATOM 873 O O . LYS A 1 115 ? -1.536 -1.557 16.902 1.00 97.69 115 LYS A O 1
ATOM 878 N N . GLU A 1 116 ? 0.245 -2.908 16.753 1.00 97.31 116 GLU A N 1
ATOM 879 C CA . GLU A 1 116 ? 1.266 -1.869 16.649 1.00 97.31 116 GLU A CA 1
ATOM 880 C C . GLU A 1 116 ? 1.109 -1.075 15.347 1.00 97.31 116 GLU A C 1
ATOM 882 O O . GLU A 1 116 ? 1.062 0.155 15.373 1.00 97.31 116 GLU A O 1
ATOM 887 N N . GLU A 1 117 ? 0.942 -1.771 14.219 1.00 97.31 117 GLU A N 1
ATOM 888 C CA . GLU A 1 117 ? 0.682 -1.152 12.915 1.00 97.31 117 GLU A CA 1
ATOM 889 C C . GLU A 1 117 ? -0.609 -0.329 12.928 1.00 97.31 117 GLU A C 1
ATOM 891 O O . 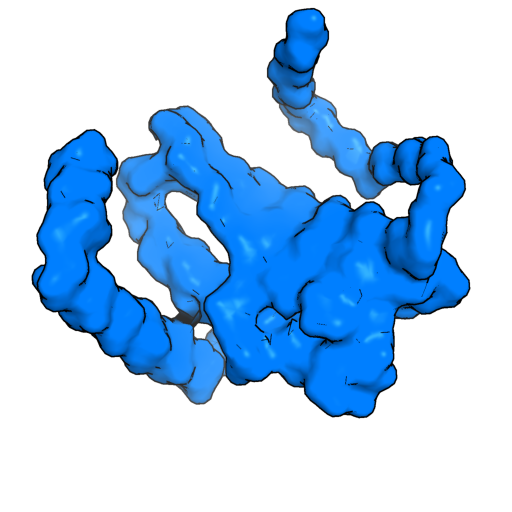GLU A 1 117 ? -0.659 0.772 12.376 1.00 97.31 117 GLU A O 1
ATOM 896 N N . LEU A 1 118 ? -1.650 -0.847 13.584 1.00 97.38 118 LEU A N 1
ATOM 897 C CA . LEU A 1 118 ? -2.936 -0.175 13.700 1.00 97.38 118 LEU A CA 1
ATOM 898 C C . LEU A 1 118 ? -2.838 1.111 14.530 1.00 97.38 118 LEU A C 1
ATOM 900 O O . LEU A 1 118 ? -3.430 2.126 14.158 1.00 97.38 118 LEU A O 1
ATOM 904 N N . GLU A 1 119 ? -2.120 1.088 15.652 1.00 97.44 119 GLU A N 1
ATOM 905 C CA . GLU A 1 119 ? -1.942 2.279 16.487 1.00 97.44 119 GLU A CA 1
ATOM 906 C C . GLU A 1 119 ? -1.100 3.348 15.783 1.00 97.44 119 GLU A C 1
ATOM 908 O O . GLU A 1 119 ? -1.465 4.526 15.818 1.00 97.44 119 GLU A O 1
ATOM 913 N N . LEU A 1 120 ? -0.052 2.949 15.053 1.00 96.50 120 LEU A N 1
ATOM 914 C CA . LEU A 1 120 ? 0.711 3.862 14.197 1.00 96.50 120 LEU A CA 1
ATOM 915 C C . LEU A 1 120 ? -0.179 4.496 13.121 1.00 96.50 120 LEU A C 1
ATOM 917 O O . LEU A 1 120 ? -0.198 5.720 12.983 1.00 96.50 120 LEU A O 1
ATOM 921 N N . ALA A 1 121 ? -0.985 3.690 12.425 1.00 96.69 121 ALA A N 1
ATOM 922 C CA . ALA A 1 121 ? -1.895 4.177 11.393 1.00 96.69 121 ALA A CA 1
ATOM 923 C C . ALA A 1 121 ? -2.937 5.161 11.942 1.00 96.69 121 ALA A C 1
ATOM 925 O O . ALA A 1 121 ? -3.176 6.217 11.352 1.00 96.69 121 ALA A O 1
ATOM 926 N N . LYS A 1 122 ? -3.534 4.866 13.104 1.00 97.00 122 LYS A N 1
ATOM 927 C CA . LYS A 1 122 ? -4.466 5.786 13.775 1.00 97.00 122 LYS A CA 1
ATOM 928 C C . LYS A 1 122 ? -3.782 7.088 14.177 1.00 97.00 122 LYS A C 1
ATOM 930 O O . LYS A 1 122 ? -4.371 8.152 13.992 1.00 97.00 122 LYS A O 1
ATOM 935 N N . GLY A 1 123 ? -2.580 7.006 14.746 1.00 96.56 123 GLY A N 1
ATOM 936 C CA . GLY A 1 123 ? -1.798 8.173 15.148 1.00 96.56 123 GLY A CA 1
ATOM 937 C C . GLY A 1 123 ? -1.499 9.077 13.957 1.00 96.56 123 GLY A C 1
ATOM 938 O O . GLY A 1 123 ? -1.788 10.272 14.007 1.00 96.56 123 GLY A O 1
ATOM 939 N N . HIS A 1 124 ? -1.024 8.485 12.861 1.00 95.44 124 HIS A N 1
ATOM 940 C CA . HIS A 1 124 ? -0.715 9.205 11.633 1.00 95.44 124 HIS A CA 1
ATOM 941 C C . HIS A 1 124 ? -1.950 9.881 11.031 1.00 95.44 124 HIS A C 1
ATOM 943 O O . HIS A 1 124 ? -1.936 11.090 10.829 1.00 95.44 124 HIS A O 1
ATOM 949 N N . LEU A 1 125 ? -3.050 9.149 10.816 1.00 94.38 125 LEU A N 1
ATOM 950 C CA . LEU A 1 125 ? -4.257 9.720 10.202 1.00 94.38 125 LEU A CA 1
ATOM 951 C C . LEU A 1 125 ? -4.895 10.828 11.054 1.00 94.38 125 LEU A C 1
ATOM 953 O O . LEU A 1 125 ? -5.470 11.772 10.510 1.00 94.38 125 LEU A O 1
ATOM 957 N N . ARG A 1 126 ? -4.802 10.743 12.388 1.00 95.75 126 ARG A N 1
ATOM 958 C CA . ARG A 1 126 ? -5.251 11.822 13.284 1.00 95.75 126 ARG A CA 1
ATOM 959 C C . ARG A 1 126 ? -4.384 13.066 13.133 1.00 95.75 126 ARG A C 1
ATOM 961 O O . ARG A 1 126 ? -4.935 14.156 13.006 1.00 95.75 126 ARG A O 1
ATOM 968 N N . ALA A 1 127 ? -3.062 12.899 13.146 1.00 94.50 127 ALA A N 1
ATOM 969 C CA . ALA A 1 127 ? -2.122 14.002 12.979 1.00 94.50 127 ALA A CA 1
ATOM 970 C C . ALA A 1 127 ? -2.299 14.676 11.612 1.00 94.50 127 ALA A C 1
ATOM 972 O O . ALA A 1 127 ? -2.483 15.887 11.556 1.00 94.50 127 ALA A O 1
ATOM 973 N N . ASP A 1 128 ? -2.353 13.883 10.542 1.00 92.06 128 ASP A N 1
ATOM 974 C CA . ASP A 1 128 ? -2.584 14.349 9.172 1.00 92.06 128 ASP A CA 1
ATOM 975 C C . ASP A 1 128 ? -3.899 15.134 9.053 1.00 92.06 128 ASP A C 1
ATOM 977 O O . ASP A 1 128 ? -3.927 16.252 8.542 1.00 92.06 128 ASP A O 1
ATOM 981 N N . THR A 1 129 ? -4.984 14.622 9.649 1.00 91.19 129 THR A N 1
ATOM 982 C CA . THR A 1 129 ? -6.269 15.338 9.675 1.00 91.19 129 THR A CA 1
ATOM 983 C C . THR A 1 129 ? -6.148 16.693 10.372 1.00 91.19 129 THR A C 1
ATOM 985 O O . THR A 1 129 ? -6.667 17.677 9.854 1.00 91.19 129 THR A O 1
ATOM 988 N N . ILE A 1 130 ? -5.492 16.768 11.533 1.00 93.56 130 ILE A N 1
ATOM 989 C CA . ILE A 1 130 ? -5.349 18.023 12.288 1.00 93.56 130 ILE A CA 1
ATOM 990 C C . ILE A 1 130 ? -4.524 19.034 11.490 1.00 93.56 130 ILE A C 1
ATOM 992 O O . ILE A 1 130 ? -4.979 20.158 11.301 1.00 93.56 130 ILE A O 1
ATOM 996 N N . LEU A 1 131 ? -3.370 18.614 10.970 1.00 91.62 131 LEU A N 1
ATOM 997 C CA . LEU A 1 131 ? -2.481 19.471 10.187 1.00 91.62 131 LEU A CA 1
ATOM 998 C C . LEU A 1 131 ? -3.165 19.964 8.905 1.00 91.62 131 LEU A C 1
ATOM 1000 O O . LEU A 1 131 ? -3.097 21.145 8.580 1.00 91.62 131 LEU A O 1
ATOM 1004 N N . SER A 1 132 ? -3.927 19.102 8.221 1.00 89.38 132 SER A N 1
ATOM 1005 C CA . SER A 1 132 ? -4.691 19.503 7.032 1.00 89.38 132 SER A CA 1
ATOM 1006 C C . SER A 1 132 ? -5.744 20.581 7.327 1.00 89.38 132 SER A C 1
ATOM 1008 O O . SER A 1 1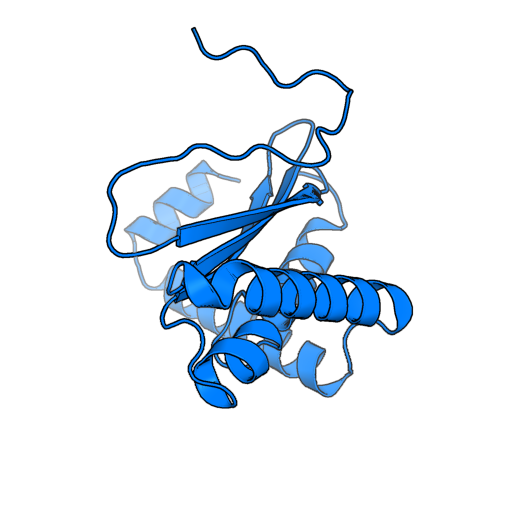32 ? -6.120 21.347 6.445 1.00 89.38 132 SER A O 1
ATOM 1010 N N . LEU A 1 133 ? -6.239 20.678 8.565 1.00 90.19 133 LEU A N 1
ATOM 1011 C CA . LEU A 1 133 ? -7.224 21.692 8.946 1.00 90.19 133 LEU A CA 1
ATOM 1012 C C . LEU A 1 133 ? -6.600 23.063 9.233 1.00 90.19 133 LEU A C 1
ATOM 1014 O O . LEU A 1 133 ? -7.345 24.029 9.387 1.00 90.19 133 LEU A O 1
ATOM 1018 N N . GLU A 1 134 ? -5.275 23.176 9.273 1.00 93.06 134 GLU A N 1
ATOM 1019 C CA . GLU A 1 134 ? -4.576 24.461 9.380 1.00 93.06 134 GLU A CA 1
ATOM 1020 C C . GLU A 1 134 ? -4.512 25.179 8.023 1.00 93.06 134 GLU A C 1
ATOM 1022 O O . GLU A 1 134 ? -4.443 26.407 7.958 1.00 93.06 134 GLU A O 1
ATOM 1027 N N . GLU A 1 135 ? -4.618 24.427 6.925 1.00 91.25 135 GLU A N 1
ATOM 1028 C CA . GLU A 1 135 ? -4.549 24.955 5.569 1.00 91.25 135 GLU A CA 1
ATOM 1029 C C . GLU A 1 135 ? -5.945 25.282 5.006 1.00 91.25 135 GLU A C 1
ATOM 1031 O O . GLU A 1 135 ? -6.805 24.417 4.814 1.00 91.25 135 GLU A O 1
ATOM 1036 N N . SER A 1 136 ? -6.178 26.552 4.659 1.00 90.50 136 SER A N 1
ATOM 1037 C CA . SER A 1 136 ? -7.455 27.016 4.089 1.00 90.50 136 SER A CA 1
ATOM 1038 C C . SER A 1 136 ? -7.878 26.260 2.817 1.00 90.50 136 SER A C 1
ATOM 1040 O O . SER A 1 136 ? -9.070 26.009 2.627 1.00 90.50 136 SER A O 1
ATOM 1042 N N . GLY A 1 137 ? -6.926 25.868 1.961 1.00 88.94 137 GLY A N 1
ATOM 1043 C CA . GLY A 1 137 ? -7.193 25.111 0.730 1.00 88.94 137 GLY A CA 1
ATOM 1044 C C . GLY A 1 137 ? -7.660 23.677 0.996 1.00 88.94 137 GLY A C 1
ATOM 1045 O O . GLY A 1 137 ? -8.640 23.213 0.402 1.00 88.94 137 GLY A O 1
ATOM 1046 N N . ALA A 1 138 ? -7.029 22.999 1.954 1.00 85.88 138 ALA A N 1
ATOM 1047 C CA . ALA A 1 138 ? -7.433 21.668 2.390 1.00 85.88 138 ALA A CA 1
ATOM 1048 C C . ALA A 1 138 ? -8.815 21.693 3.066 1.00 85.88 138 ALA A C 1
ATOM 1050 O O . ALA A 1 138 ? -9.665 20.850 2.771 1.00 85.88 138 ALA A O 1
ATOM 1051 N N . ARG A 1 139 ? -9.109 22.719 3.879 1.00 87.12 139 ARG A N 1
ATOM 1052 C CA . ARG A 1 139 ? -10.457 22.926 4.442 1.00 87.12 139 ARG A CA 1
ATOM 1053 C C . ARG A 1 139 ? -11.518 23.107 3.358 1.00 87.12 139 ARG A C 1
ATOM 1055 O O . ARG A 1 139 ? -12.558 22.453 3.427 1.00 87.12 139 ARG A O 1
ATOM 1062 N N . MET A 1 140 ? -11.259 23.969 2.371 1.00 91.81 140 MET A N 1
ATOM 1063 C CA . MET A 1 140 ? -12.166 24.199 1.240 1.00 91.81 140 MET A CA 1
ATOM 1064 C C . MET A 1 140 ? -12.445 22.891 0.492 1.00 91.81 140 MET A C 1
ATOM 1066 O O . MET A 1 140 ? -13.603 22.531 0.286 1.00 91.81 140 MET A O 1
ATOM 1070 N N . SER A 1 141 ? -11.389 22.149 0.157 1.00 87.50 141 SER A N 1
ATOM 1071 C CA . SER A 1 141 ? -11.490 20.872 -0.556 1.00 87.50 141 SER A CA 1
ATOM 1072 C C . SER A 1 141 ? -12.300 19.845 0.231 1.00 87.50 141 SER A C 1
ATOM 1074 O O . SER A 1 141 ? -13.146 19.153 -0.331 1.00 87.50 141 SER A O 1
ATOM 1076 N N . ARG A 1 142 ? -12.096 19.773 1.552 1.00 85.38 142 ARG A N 1
ATOM 1077 C CA . ARG A 1 142 ? -12.810 18.829 2.413 1.00 85.38 142 ARG A CA 1
ATOM 1078 C C . ARG A 1 142 ? -14.302 19.136 2.513 1.00 85.38 142 ARG A C 1
ATOM 1080 O O . ARG A 1 142 ? -15.091 18.202 2.483 1.00 85.38 142 ARG A O 1
ATOM 1087 N N . ILE A 1 143 ? -14.675 20.415 2.603 1.00 88.00 143 ILE A N 1
ATOM 1088 C CA . ILE A 1 143 ? -16.082 20.854 2.604 1.00 88.00 143 ILE A CA 1
ATOM 1089 C C . ILE A 1 143 ? -16.739 20.583 1.244 1.00 88.00 143 ILE A C 1
ATOM 1091 O O . ILE A 1 143 ? -17.895 20.185 1.191 1.00 88.00 143 ILE A O 1
ATOM 1095 N N . GLY A 1 144 ? -16.012 20.767 0.139 1.00 86.25 144 GLY A N 1
ATOM 1096 C CA . GLY A 1 144 ? -16.531 20.462 -1.199 1.00 86.25 144 GLY A CA 1
ATOM 1097 C C . GLY A 1 144 ? -16.689 18.962 -1.480 1.00 86.25 144 GLY A C 1
ATOM 1098 O O . GLY A 1 144 ? -17.427 18.584 -2.384 1.00 86.25 144 GLY A O 1
ATOM 1099 N N . ALA A 1 145 ? -15.989 18.110 -0.727 1.00 77.25 145 ALA A N 1
ATOM 1100 C CA . ALA A 1 145 ? -16.009 16.657 -0.889 1.00 77.25 145 ALA A CA 1
ATOM 1101 C C . ALA A 1 145 ? -16.987 15.923 0.051 1.00 77.25 145 ALA A C 1
ATOM 1103 O O . ALA A 1 145 ? -17.193 14.719 -0.145 1.00 77.25 145 ALA A O 1
ATOM 1104 N N . SER A 1 146 ? -17.522 16.612 1.069 1.00 64.19 146 SER A N 1
ATOM 1105 C CA . SER A 1 146 ? -18.511 16.111 2.042 1.00 64.19 146 SER A CA 1
ATOM 1106 C C . SER A 1 146 ? -19.941 16.282 1.557 1.00 64.19 146 SER A C 1
ATOM 1108 O O . SER A 1 146 ? -20.715 15.316 1.730 1.00 64.19 146 SER A O 1
#

Secondary structure (DSSP, 8-state):
-PPPP-SS--S--------SSEEEEEEEEE--TT-TTHHHHHHHHHHHTSSTTSHHIIIIIITT--EEEEEEEEEE-SS-EEEEEEEEE-GGGHHHHHHHHHHHHHHHHHH---HHHHHHHHHHHHHHHHHHTTSHHHHHHHHHH-

Organism: NCBI:txid410659

Radius of gyration: 16.67 Å; chains: 1; bounding box: 37×41×43 Å